Protein AF-A0A353V230-F1 (afdb_monomer)

Sequence (77 aa):
PPRAPARAPELQGIVLRDDGPVAYIVAPGATQARGYRVGDALGGGVIETIGERRVVLRTREGTVELRLDIPKPRPTR

Secondary structure (DSSP, 8-state):
-PPPP-PPPEEEEEE--TT--EEEEE-TT-SSEEEE-TT-EETTEEEEEE-SSEEEEE-SS-EEEEE---PPPP---

Structure (mmCIF, N/CA/C/O backbone):
data_AF-A0A353V230-F1
#
_entry.id   AF-A0A353V230-F1
#
loop_
_atom_site.group_PDB
_atom_site.id
_atom_site.type_symbol
_atom_site.label_atom_id
_atom_site.label_alt_id
_atom_site.label_comp_id
_atom_site.label_asym_id
_atom_site.label_entity_id
_atom_site.label_seq_id
_atom_site.pdbx_PDB_ins_code
_atom_site.Cartn_x
_atom_site.Cartn_y
_atom_site.Cartn_z
_atom_site.occupancy
_atom_site.B_iso_or_equiv
_atom_site.auth_seq_id
_atom_site.auth_comp_id
_atom_site.auth_asym_id
_atom_site.auth_atom_id
_atom_site.pdbx_PDB_model_num
ATOM 1 N N . PRO A 1 1 ? 5.357 5.619 27.140 1.00 39.16 1 PRO A N 1
ATOM 2 C CA . PRO A 1 1 ? 5.789 6.561 26.079 1.00 39.16 1 PRO A CA 1
ATOM 3 C C . PRO A 1 1 ? 4.598 7.080 25.250 1.00 39.16 1 PRO A C 1
ATOM 5 O O . PRO A 1 1 ? 3.719 6.281 24.928 1.00 39.16 1 PRO A O 1
ATOM 8 N N . PRO A 1 2 ? 4.535 8.380 24.907 1.00 43.75 2 PRO A N 1
ATOM 9 C CA . PRO A 1 2 ? 3.537 8.860 23.959 1.00 43.75 2 PRO A CA 1
ATOM 10 C C . PRO A 1 2 ? 3.829 8.209 22.602 1.00 43.75 2 PRO A C 1
ATOM 12 O O . PRO A 1 2 ? 4.921 8.364 22.055 1.00 43.75 2 PRO A O 1
ATOM 15 N N . ARG A 1 3 ? 2.887 7.415 22.076 1.00 48.34 3 ARG A N 1
ATOM 16 C CA . ARG A 1 3 ? 2.955 6.978 20.677 1.00 48.34 3 ARG A CA 1
ATOM 17 C C . ARG A 1 3 ? 2.896 8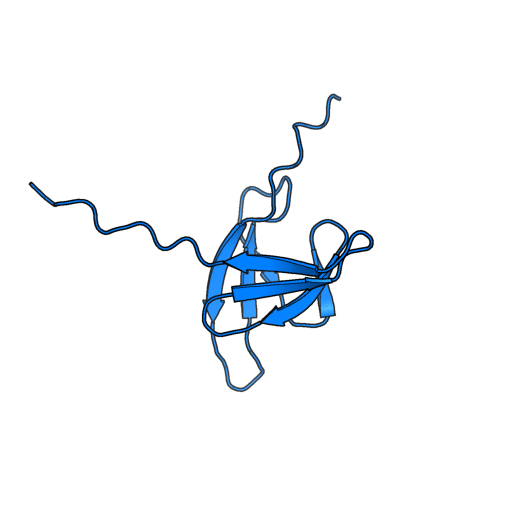.252 19.842 1.00 48.34 3 ARG A C 1
ATOM 19 O O . ARG A 1 3 ? 1.906 8.973 19.925 1.00 48.34 3 ARG A O 1
ATOM 26 N N . ALA A 1 4 ? 3.947 8.539 19.073 1.00 50.97 4 ALA A N 1
ATOM 27 C CA . ALA A 1 4 ? 3.848 9.517 17.996 1.00 50.97 4 ALA A CA 1
ATOM 28 C C . ALA A 1 4 ? 2.570 9.214 17.192 1.00 50.97 4 ALA A C 1
ATOM 30 O O . ALA A 1 4 ? 2.253 8.027 17.029 1.00 50.97 4 ALA A O 1
ATOM 31 N N . PRO A 1 5 ? 1.815 10.234 16.739 1.00 50.78 5 PRO A N 1
ATOM 32 C CA . PRO A 1 5 ? 0.621 9.994 15.941 1.00 50.78 5 PRO A CA 1
ATOM 33 C C . PRO A 1 5 ? 1.020 9.067 14.796 1.00 50.78 5 PRO A C 1
ATOM 35 O O . PRO A 1 5 ? 1.980 9.344 14.074 1.00 50.78 5 PRO A O 1
ATOM 38 N N . ALA A 1 6 ? 0.371 7.904 14.727 1.00 58.69 6 ALA A N 1
ATOM 39 C CA . ALA A 1 6 ? 0.723 6.882 13.760 1.00 58.69 6 ALA A CA 1
ATOM 40 C C . ALA A 1 6 ? 0.554 7.503 12.371 1.00 58.69 6 ALA A C 1
ATOM 42 O O . ALA A 1 6 ? -0.563 7.840 11.980 1.00 58.69 6 ALA A O 1
ATOM 43 N N . ARG A 1 7 ? 1.668 7.737 11.665 1.00 70.25 7 ARG A N 1
ATOM 44 C CA . ARG A 1 7 ? 1.620 8.249 10.293 1.00 70.25 7 ARG A CA 1
ATOM 45 C C . ARG A 1 7 ? 0.755 7.308 9.465 1.00 70.25 7 ARG A C 1
ATOM 47 O O . ARG A 1 7 ? 0.845 6.093 9.639 1.00 70.25 7 ARG A O 1
ATOM 54 N N . ALA A 1 8 ? -0.079 7.867 8.596 1.00 81.38 8 ALA A N 1
ATOM 55 C CA . ALA A 1 8 ? -0.812 7.061 7.633 1.00 81.38 8 ALA A CA 1
ATOM 56 C C . ALA A 1 8 ? 0.187 6.218 6.813 1.00 81.38 8 ALA A C 1
ATOM 58 O O . ALA A 1 8 ? 1.310 6.672 6.587 1.00 81.38 8 ALA A O 1
ATOM 59 N N . PRO A 1 9 ? -0.175 4.992 6.405 1.00 89.06 9 PRO A N 1
ATOM 60 C CA . PRO A 1 9 ? 0.690 4.199 5.545 1.00 89.06 9 PRO A CA 1
ATOM 61 C C . PRO A 1 9 ? 0.926 4.908 4.207 1.00 89.06 9 PRO A C 1
ATOM 63 O O . PRO A 1 9 ? 0.005 5.498 3.644 1.00 89.06 9 PRO A O 1
ATOM 66 N N . GLU A 1 10 ? 2.147 4.812 3.681 1.00 92.00 10 GLU A N 1
ATOM 67 C CA . GLU A 1 10 ? 2.557 5.502 2.452 1.00 92.00 10 GLU A CA 1
ATOM 68 C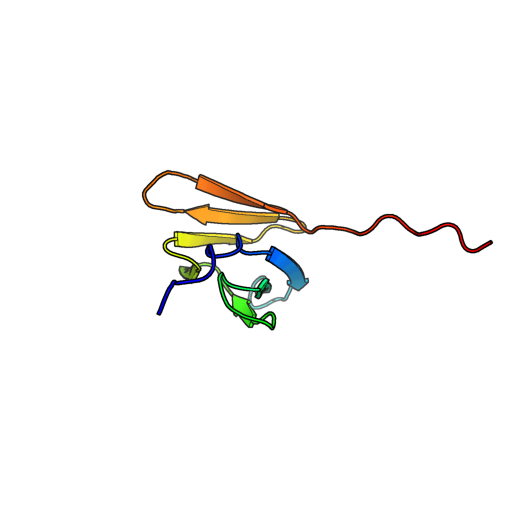 C . GLU A 1 10 ? 3.000 4.500 1.382 1.00 92.00 10 GLU A C 1
ATOM 70 O O . GLU A 1 10 ? 3.928 3.713 1.594 1.00 92.00 10 GLU A O 1
ATOM 75 N N . LEU A 1 11 ? 2.356 4.539 0.215 1.00 93.69 11 LEU A N 1
ATOM 76 C CA . LEU A 1 11 ? 2.679 3.679 -0.920 1.00 93.69 11 LEU A CA 1
ATOM 77 C C . LEU A 1 11 ? 3.846 4.267 -1.723 1.00 93.69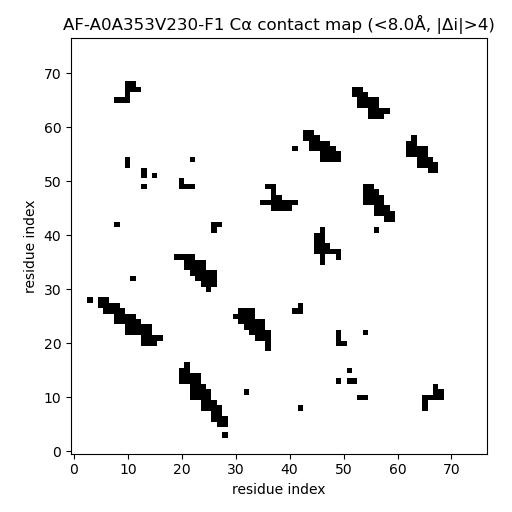 11 LEU A C 1
ATOM 79 O O . LEU A 1 11 ? 3.709 5.310 -2.355 1.00 93.69 11 LEU A O 1
ATOM 83 N N . GLN A 1 12 ? 4.983 3.571 -1.713 1.00 93.50 12 GLN A N 1
ATOM 84 C CA . GLN A 1 12 ? 6.227 4.015 -2.353 1.00 93.50 12 GLN A CA 1
ATOM 85 C C . GLN A 1 12 ? 6.404 3.451 -3.764 1.00 93.50 12 GLN A C 1
ATOM 87 O O . GLN A 1 12 ? 7.076 4.049 -4.598 1.00 93.50 12 GLN A O 1
ATOM 92 N N . GLY A 1 13 ? 5.833 2.279 -4.038 1.00 93.50 13 GLY A N 1
ATOM 93 C CA . GLY A 1 13 ? 6.043 1.589 -5.303 1.00 93.50 13 GLY A CA 1
ATOM 94 C C . GLY A 1 13 ? 5.119 0.394 -5.470 1.00 93.50 13 GLY A C 1
ATOM 95 O O . GLY A 1 13 ? 4.648 -0.182 -4.491 1.00 93.50 13 GLY A O 1
ATOM 96 N N . ILE A 1 14 ? 4.888 0.003 -6.719 1.00 95.00 14 ILE A N 1
ATOM 97 C CA . ILE A 1 14 ? 4.217 -1.246 -7.074 1.00 95.00 14 ILE A CA 1
ATOM 98 C C . ILE A 1 14 ? 5.077 -1.940 -8.119 1.00 95.00 14 ILE A C 1
ATOM 100 O O . ILE A 1 14 ? 5.532 -1.312 -9.073 1.00 95.00 14 ILE A O 1
ATOM 104 N N . VAL A 1 15 ? 5.305 -3.234 -7.927 1.00 94.75 15 VAL A N 1
ATOM 105 C CA . VAL A 1 15 ? 5.999 -4.084 -8.890 1.00 94.75 15 VAL A CA 1
ATOM 106 C C . VAL A 1 15 ? 5.013 -5.131 -9.380 1.00 94.75 15 VAL A C 1
ATOM 108 O O . VAL A 1 15 ? 4.503 -5.925 -8.593 1.00 94.75 15 VAL A O 1
ATOM 111 N N . LEU A 1 16 ? 4.747 -5.119 -10.683 1.00 92.19 16 LEU A N 1
ATOM 112 C CA . LEU A 1 16 ? 3.939 -6.132 -11.354 1.00 92.19 16 LEU A CA 1
ATOM 113 C C . LEU A 1 16 ? 4.853 -7.293 -11.752 1.00 92.19 16 LEU A C 1
ATOM 115 O O . LEU A 1 16 ? 5.925 -7.069 -12.315 1.00 92.19 16 LEU A O 1
ATOM 119 N N . ARG A 1 17 ? 4.458 -8.516 -11.401 1.00 90.44 17 ARG A N 1
ATOM 120 C CA . ARG A 1 17 ? 5.216 -9.747 -11.648 1.00 90.44 17 ARG A CA 1
ATOM 121 C C . ARG A 1 17 ? 4.267 -10.873 -12.027 1.00 90.44 17 ARG A C 1
ATOM 123 O O . ARG A 1 17 ? 3.084 -10.811 -11.692 1.00 90.44 17 ARG A O 1
ATOM 130 N N . ASP A 1 18 ? 4.810 -11.913 -12.648 1.00 90.50 18 ASP A N 1
ATOM 131 C CA . ASP A 1 18 ? 4.046 -13.098 -13.051 1.00 90.50 18 ASP A CA 1
ATOM 132 C C . ASP A 1 18 ? 3.467 -13.860 -11.848 1.00 90.50 18 ASP A C 1
ATOM 134 O O . ASP A 1 18 ? 2.371 -14.406 -11.927 1.00 90.50 18 ASP A O 1
ATOM 138 N N . ASP A 1 19 ? 4.156 -13.843 -10.700 1.00 91.00 19 ASP A N 1
ATOM 139 C CA . ASP A 1 19 ? 3.695 -14.457 -9.446 1.00 91.00 19 ASP A CA 1
ATOM 140 C C . ASP A 1 19 ? 2.711 -13.577 -8.647 1.00 91.00 19 ASP A C 1
ATOM 142 O O . ASP A 1 19 ? 2.355 -13.894 -7.508 1.00 91.00 19 ASP A O 1
ATOM 146 N N . GLY A 1 20 ? 2.271 -12.471 -9.250 1.00 91.00 20 GLY A N 1
ATOM 147 C CA . GLY A 1 20 ? 1.340 -11.508 -8.684 1.00 91.00 20 GLY A CA 1
ATOM 148 C C . GLY A 1 20 ? 1.999 -10.180 -8.290 1.00 91.00 20 GLY A C 1
ATOM 149 O O . GLY A 1 20 ? 3.213 -10.090 -8.088 1.00 91.00 20 GLY A O 1
ATOM 150 N N . PRO A 1 21 ? 1.203 -9.105 -8.183 1.00 95.56 21 PRO A N 1
ATOM 151 C CA . PRO A 1 21 ? 1.716 -7.782 -7.868 1.00 95.56 21 PRO A CA 1
ATOM 152 C C . PRO A 1 21 ? 2.186 -7.678 -6.410 1.00 95.56 21 PRO A C 1
ATOM 154 O O . PRO A 1 21 ? 1.583 -8.243 -5.495 1.00 95.56 21 PRO A O 1
ATOM 157 N N . VAL A 1 22 ? 3.242 -6.893 -6.191 1.00 96.75 22 VAL A N 1
ATOM 158 C CA . VAL A 1 22 ? 3.795 -6.588 -4.865 1.00 96.75 22 VAL A CA 1
ATOM 159 C C . VAL A 1 22 ? 3.806 -5.078 -4.656 1.00 96.75 22 VAL A C 1
ATOM 161 O O . VAL A 1 22 ? 4.368 -4.333 -5.460 1.00 96.75 22 VAL A O 1
ATOM 164 N N . ALA A 1 23 ? 3.211 -4.623 -3.558 1.00 96.38 23 ALA A N 1
ATOM 165 C CA . ALA A 1 23 ? 3.196 -3.222 -3.163 1.00 96.38 23 ALA A CA 1
ATOM 166 C C . ALA A 1 23 ? 4.272 -2.940 -2.111 1.00 96.38 23 ALA A C 1
ATOM 168 O O . ALA A 1 23 ? 4.356 -3.631 -1.101 1.00 96.38 23 ALA A O 1
ATOM 169 N N . TYR A 1 24 ? 5.070 -1.897 -2.315 1.00 95.94 24 TYR A N 1
ATOM 170 C CA . TYR A 1 24 ? 6.066 -1.437 -1.352 1.00 95.94 24 TYR A CA 1
ATOM 171 C C . TYR A 1 24 ? 5.491 -0.288 -0.531 1.00 95.94 24 TYR A C 1
ATOM 173 O O . TYR A 1 24 ? 5.274 0.806 -1.053 1.00 95.94 24 TYR A O 1
ATOM 181 N N . ILE A 1 25 ? 5.227 -0.543 0.752 1.00 94.75 25 ILE A N 1
ATOM 182 C CA . ILE A 1 25 ? 4.509 0.386 1.633 1.00 94.75 25 ILE A CA 1
ATOM 183 C C . ILE A 1 25 ? 5.319 0.648 2.902 1.00 94.75 25 ILE A C 1
ATOM 185 O O . ILE A 1 25 ? 5.823 -0.283 3.538 1.00 94.75 25 ILE A O 1
ATOM 189 N N . VAL A 1 26 ? 5.428 1.918 3.289 1.00 93.25 26 VAL A N 1
ATOM 190 C CA . VAL A 1 26 ? 5.909 2.319 4.616 1.00 93.25 26 VAL A CA 1
ATOM 191 C C . VAL A 1 26 ? 4.730 2.216 5.575 1.00 93.25 26 VAL A C 1
ATOM 193 O O . VAL A 1 26 ? 3.743 2.936 5.441 1.00 93.25 26 VAL A O 1
ATOM 196 N N . ALA A 1 27 ? 4.804 1.279 6.517 1.00 90.56 27 ALA A N 1
ATOM 197 C CA . ALA A 1 27 ? 3.742 1.078 7.496 1.00 90.56 27 ALA A CA 1
ATOM 198 C C . ALA A 1 27 ? 3.706 2.213 8.538 1.00 90.56 27 ALA A C 1
ATOM 200 O O . ALA A 1 27 ? 4.726 2.871 8.762 1.00 90.56 27 ALA A O 1
ATOM 201 N N . PRO A 1 28 ? 2.580 2.404 9.248 1.00 86.31 28 PRO A N 1
ATOM 202 C CA . PRO A 1 28 ? 2.503 3.372 10.335 1.00 86.31 28 PRO A CA 1
ATOM 203 C C . PRO A 1 28 ? 3.579 3.115 11.394 1.00 86.31 28 PRO A C 1
ATOM 205 O O . PRO A 1 28 ? 3.613 2.056 12.020 1.00 86.31 28 PRO A O 1
ATOM 208 N N . GLY A 1 29 ? 4.474 4.084 11.589 1.00 85.62 29 GLY A N 1
ATOM 209 C CA . GLY A 1 29 ? 5.594 3.977 12.531 1.00 85.62 29 GLY A CA 1
ATOM 210 C C . GLY A 1 29 ? 6.831 3.242 11.999 1.00 85.62 29 GLY A C 1
ATOM 211 O O . GLY A 1 29 ? 7.812 3.122 12.730 1.00 85.62 29 GLY A O 1
ATOM 212 N N . ALA A 1 30 ? 6.820 2.782 10.746 1.00 87.69 30 ALA A N 1
ATOM 213 C CA . ALA A 1 30 ? 8.014 2.293 10.068 1.00 87.69 30 ALA A CA 1
ATOM 214 C C . ALA A 1 30 ? 8.780 3.448 9.408 1.00 87.69 30 ALA A C 1
ATOM 216 O O . ALA A 1 30 ? 8.210 4.470 9.036 1.00 87.69 30 ALA A O 1
ATOM 217 N N . THR A 1 31 ? 10.087 3.265 9.238 1.00 87.94 31 THR A N 1
ATOM 218 C CA . THR A 1 31 ? 10.964 4.207 8.521 1.00 87.94 31 THR A CA 1
ATOM 219 C C . THR A 1 31 ? 11.291 3.754 7.102 1.00 87.94 31 THR A C 1
ATOM 221 O O . THR A 1 31 ? 11.850 4.521 6.328 1.00 87.94 31 THR A O 1
ATOM 224 N N . GLN A 1 32 ? 10.975 2.503 6.764 1.00 89.62 32 GLN A N 1
ATOM 225 C CA . GLN A 1 32 ? 11.324 1.878 5.492 1.00 89.62 32 GLN A CA 1
ATOM 226 C C . GLN A 1 32 ? 10.128 1.130 4.914 1.00 89.62 32 GLN A C 1
ATOM 228 O O . GLN A 1 32 ? 9.289 0.604 5.653 1.00 89.62 32 GLN A O 1
ATOM 233 N N . ALA A 1 33 ? 10.079 1.068 3.585 1.00 92.62 33 ALA A N 1
ATOM 234 C CA . ALA A 1 33 ? 9.063 0.315 2.873 1.00 92.62 33 ALA A CA 1
ATOM 235 C C . ALA A 1 33 ? 9.317 -1.193 2.985 1.00 92.62 33 ALA A C 1
ATOM 237 O O . ALA A 1 33 ? 10.460 -1.653 2.973 1.00 92.62 33 ALA A O 1
ATOM 238 N N . ARG A 1 34 ? 8.237 -1.971 3.057 1.00 95.69 34 ARG A N 1
ATOM 239 C CA . ARG A 1 34 ? 8.259 -3.436 2.939 1.00 95.69 34 ARG A CA 1
ATOM 240 C C . ARG A 1 34 ? 7.326 -3.875 1.820 1.00 95.69 34 ARG A C 1
ATOM 242 O O . ARG A 1 34 ? 6.408 -3.136 1.479 1.00 95.69 34 ARG A O 1
ATOM 249 N N . GLY A 1 35 ? 7.587 -5.050 1.254 1.00 95.62 35 GLY A N 1
ATOM 250 C CA . GLY A 1 35 ? 6.718 -5.657 0.250 1.00 95.62 35 GLY A CA 1
ATOM 251 C C . GLY A 1 35 ? 5.488 -6.289 0.898 1.00 95.62 35 GLY A C 1
ATOM 252 O O . GLY A 1 35 ? 5.634 -7.042 1.857 1.00 95.62 35 GLY A O 1
ATOM 253 N N . TYR A 1 36 ? 4.314 -5.989 0.352 1.00 96.38 36 TYR A N 1
ATOM 254 C CA . TYR A 1 36 ? 3.020 -6.542 0.735 1.00 96.38 36 TYR A CA 1
ATOM 255 C C . TYR A 1 36 ? 2.321 -7.131 -0.492 1.00 96.38 36 TYR A C 1
ATOM 257 O O . TYR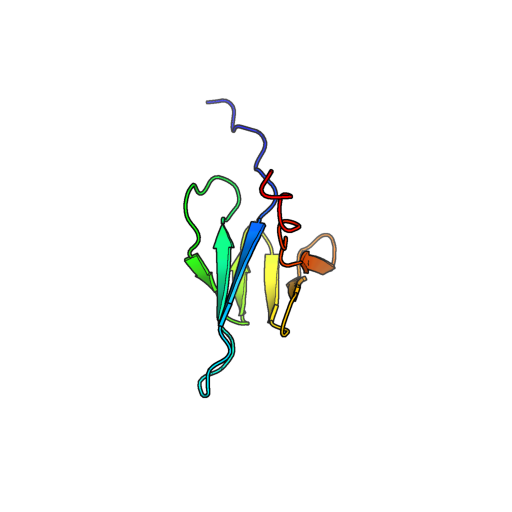 A 1 36 ? 2.414 -6.589 -1.599 1.00 96.38 36 TYR A O 1
ATOM 265 N N . ARG A 1 37 ? 1.600 -8.226 -0.280 1.00 96.69 37 ARG A N 1
ATOM 266 C CA . ARG A 1 37 ? 0.739 -8.912 -1.245 1.00 96.69 37 ARG A CA 1
ATOM 267 C C . ARG A 1 37 ? -0.717 -8.843 -0.790 1.00 96.69 37 ARG A C 1
ATOM 269 O O . ARG A 1 37 ? -1.016 -8.485 0.348 1.00 96.69 37 ARG A O 1
ATOM 276 N N . VAL A 1 38 ? -1.634 -9.191 -1.690 1.00 96.44 38 VAL A N 1
ATOM 277 C CA . VAL A 1 38 ? -3.051 -9.363 -1.341 1.00 96.44 38 VAL A CA 1
ATOM 278 C C . VAL A 1 38 ? -3.173 -10.395 -0.215 1.00 96.44 38 VAL A C 1
ATOM 280 O O . VAL A 1 38 ? -2.590 -11.472 -0.299 1.00 96.44 38 VAL A O 1
ATOM 283 N N . GLY A 1 39 ? -3.914 -10.045 0.835 1.00 96.69 39 GLY A N 1
ATOM 284 C CA . GLY A 1 39 ? -4.063 -10.839 2.054 1.00 96.69 39 GLY A CA 1
ATOM 285 C C . GLY A 1 39 ? -3.132 -10.441 3.204 1.00 96.69 39 GLY A C 1
ATOM 286 O O . GLY A 1 39 ? -3.399 -10.832 4.340 1.00 96.69 39 GLY A O 1
ATOM 287 N N . ASP A 1 40 ? -2.094 -9.632 2.966 1.00 96.50 40 ASP A N 1
ATOM 288 C CA . ASP A 1 40 ? -1.192 -9.202 4.040 1.00 96.50 40 ASP A CA 1
ATOM 289 C C . ASP A 1 40 ? -1.829 -8.143 4.948 1.00 96.50 40 ASP A C 1
ATOM 291 O O . ASP A 1 40 ? -2.587 -7.275 4.507 1.00 96.50 40 ASP A O 1
ATOM 295 N N . ALA A 1 41 ? -1.476 -8.177 6.234 1.00 94.00 41 ALA A N 1
ATOM 296 C CA . ALA A 1 41 ? -1.933 -7.200 7.216 1.00 94.00 41 ALA A CA 1
ATOM 297 C C . ALA A 1 41 ? -1.078 -5.920 7.191 1.00 94.00 41 ALA A C 1
ATOM 299 O O . ALA A 1 41 ? 0.151 -5.971 7.250 1.00 94.00 41 ALA A O 1
ATOM 300 N N . LEU A 1 42 ? -1.734 -4.758 7.191 1.00 91.06 42 LEU A N 1
ATOM 301 C CA . LEU A 1 42 ? -1.094 -3.444 7.210 1.00 91.06 42 LEU A CA 1
ATOM 302 C C . LEU A 1 42 ? -1.921 -2.454 8.037 1.00 91.06 42 LEU A C 1
ATOM 304 O O . LEU A 1 42 ? -3.069 -2.163 7.713 1.00 91.06 42 LEU A O 1
ATOM 308 N N . GLY A 1 43 ? -1.324 -1.901 9.098 1.00 80.88 43 GLY A N 1
ATOM 309 C CA . GLY A 1 43 ? -1.895 -0.762 9.832 1.00 80.88 43 GLY A CA 1
ATOM 310 C C . GLY A 1 43 ? -3.292 -0.989 10.428 1.00 80.88 43 GLY A C 1
ATOM 311 O O . GLY A 1 43 ? -4.016 -0.022 10.620 1.00 80.88 43 GLY A O 1
ATOM 312 N N . GLY A 1 44 ? -3.681 -2.240 10.702 1.00 84.88 44 GLY A N 1
ATOM 313 C CA . GLY A 1 44 ? -5.019 -2.592 11.202 1.00 84.88 44 GLY A CA 1
ATOM 314 C C . GLY A 1 44 ? -6.038 -2.967 10.117 1.00 84.88 44 GLY A C 1
ATOM 315 O O . GLY A 1 44 ? -7.164 -3.329 10.452 1.00 84.88 44 GLY A O 1
ATOM 316 N N . GLY A 1 45 ? -5.644 -2.928 8.843 1.00 91.31 45 GLY A N 1
ATOM 317 C CA . GLY A 1 45 ? -6.392 -3.485 7.718 1.00 91.31 45 GLY A CA 1
ATOM 318 C C . GLY A 1 45 ? -5.651 -4.627 7.028 1.00 91.31 45 GLY A C 1
ATOM 319 O O . GLY A 1 45 ? -4.565 -5.035 7.447 1.00 91.31 45 GLY A O 1
ATOM 320 N N . VAL A 1 46 ? -6.249 -5.126 5.953 1.00 95.81 46 VAL A N 1
ATOM 321 C CA . VAL A 1 46 ? -5.690 -6.172 5.089 1.00 95.81 46 VAL A CA 1
ATOM 322 C C . VAL A 1 46 ? -5.636 -5.651 3.660 1.00 95.81 46 VAL A C 1
ATOM 324 O O . VAL A 1 46 ? -6.569 -4.977 3.220 1.00 95.81 46 VAL A O 1
ATOM 327 N N . ILE A 1 47 ? -4.562 -5.948 2.929 1.00 96.50 47 ILE A N 1
ATOM 328 C CA . ILE A 1 47 ? -4.481 -5.637 1.502 1.00 96.50 47 ILE A CA 1
ATOM 329 C C . ILE A 1 47 ? -5.541 -6.454 0.759 1.00 96.50 47 ILE A C 1
ATOM 331 O O . ILE A 1 47 ? -5.465 -7.678 0.698 1.00 96.50 47 ILE A O 1
ATOM 335 N N . GLU A 1 48 ? -6.519 -5.774 0.174 1.00 97.00 48 GLU A N 1
ATOM 336 C CA . GLU A 1 48 ? -7.598 -6.394 -0.596 1.00 97.00 48 GLU A CA 1
ATOM 337 C C . GLU A 1 48 ? -7.268 -6.426 -2.089 1.00 97.00 48 GLU A C 1
ATOM 339 O O . GLU A 1 48 ? -7.578 -7.389 -2.786 1.00 97.00 48 GLU A O 1
ATOM 344 N N . THR A 1 49 ? -6.624 -5.381 -2.612 1.00 96.69 49 THR A N 1
ATOM 345 C CA . THR A 1 49 ? -6.281 -5.302 -4.038 1.00 96.69 49 THR A CA 1
ATOM 346 C C . THR A 1 49 ? -5.015 -4.486 -4.251 1.00 96.69 49 THR A C 1
ATOM 348 O O . THR A 1 49 ? -4.833 -3.439 -3.633 1.00 96.69 49 THR A O 1
ATOM 351 N N . ILE A 1 50 ? -4.165 -4.932 -5.176 1.00 96.69 50 ILE A N 1
ATOM 352 C CA . ILE A 1 50 ? -3.016 -4.172 -5.676 1.00 96.69 50 ILE A CA 1
ATOM 353 C C . ILE A 1 50 ? -3.249 -3.935 -7.170 1.00 96.69 50 ILE A C 1
ATOM 355 O O . ILE A 1 50 ? -3.229 -4.874 -7.960 1.00 96.69 50 ILE A O 1
ATOM 359 N N . G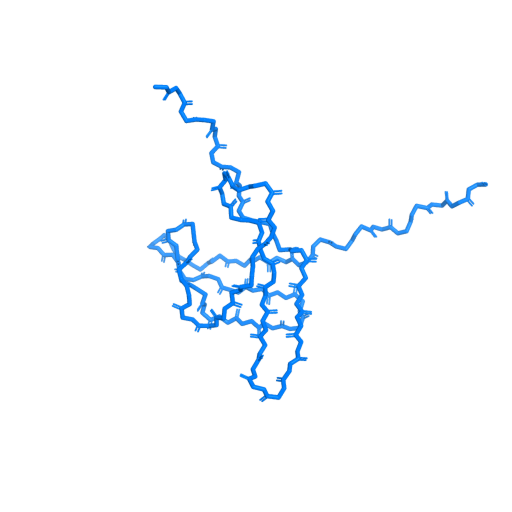LY A 1 51 ? -3.530 -2.686 -7.539 1.00 92.69 51 GLY A N 1
ATOM 360 C CA . GLY A 1 51 ? -3.635 -2.244 -8.930 1.00 92.69 51 GLY A CA 1
ATOM 361 C C . GLY A 1 51 ? -2.328 -1.625 -9.420 1.00 92.69 51 GLY A C 1
ATOM 362 O O . GLY A 1 51 ? -1.336 -1.608 -8.709 1.00 92.69 51 GLY A O 1
ATOM 363 N N . GLU A 1 52 ? -2.317 -1.045 -10.617 1.00 88.50 52 GLU A N 1
ATOM 364 C CA . GLU A 1 52 ? -1.078 -0.520 -11.221 1.00 88.50 52 GLU A CA 1
ATOM 365 C C . GLU A 1 52 ? -0.514 0.726 -10.517 1.00 88.50 52 GLU A C 1
ATOM 367 O O . GLU A 1 52 ? 0.684 0.990 -10.564 1.00 88.50 52 GLU A O 1
ATOM 372 N N . ARG A 1 53 ? -1.378 1.525 -9.878 1.00 90.31 53 ARG A N 1
ATOM 373 C CA . ARG A 1 53 ? -1.005 2.798 -9.222 1.00 90.31 53 ARG A CA 1
ATOM 374 C C . ARG A 1 53 ? -1.613 2.986 -7.837 1.00 90.31 53 ARG A C 1
ATOM 376 O O . ARG A 1 53 ? -1.428 4.031 -7.212 1.00 90.31 53 ARG A O 1
ATOM 383 N N . ARG A 1 54 ? -2.393 2.009 -7.382 1.00 93.69 54 ARG A N 1
ATOM 384 C CA . ARG A 1 54 ? -3.152 2.094 -6.138 1.00 93.69 54 ARG A CA 1
ATOM 385 C C . ARG A 1 54 ? -3.198 0.756 -5.430 1.00 93.69 54 ARG A C 1
ATOM 387 O O . ARG A 1 54 ? -3.178 -0.291 -6.073 1.00 93.69 54 ARG A O 1
ATOM 394 N N . VAL A 1 55 ? -3.342 0.816 -4.119 1.00 95.62 55 VAL A N 1
ATOM 395 C CA . VAL A 1 55 ? -3.560 -0.332 -3.248 1.00 95.62 55 VAL A CA 1
ATOM 396 C C . VAL A 1 55 ? -4.809 -0.070 -2.429 1.00 95.62 55 VAL A C 1
ATOM 398 O O . VAL A 1 55 ? -4.980 1.014 -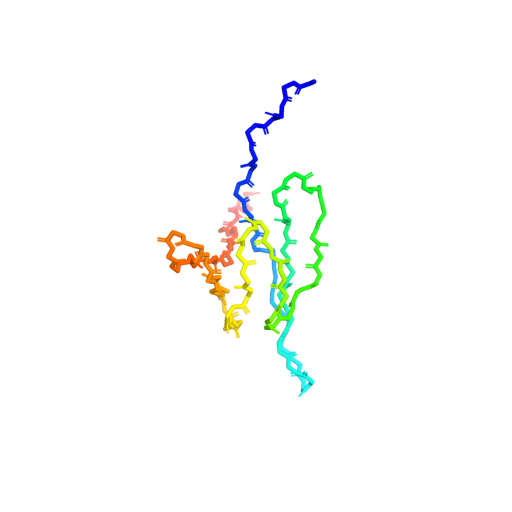1.883 1.00 95.62 55 VAL A O 1
ATOM 401 N N . VAL A 1 56 ? -5.683 -1.060 -2.346 1.00 96.25 56 VAL A N 1
ATOM 402 C CA . VAL A 1 56 ? -6.910 -0.993 -1.561 1.00 96.25 56 VAL A CA 1
ATOM 403 C C . VAL A 1 56 ? -6.716 -1.817 -0.298 1.00 96.25 56 VAL A C 1
ATOM 405 O O . VAL 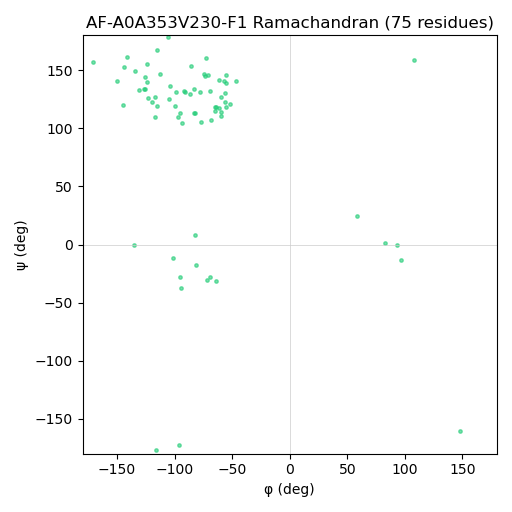A 1 56 ? -6.356 -2.993 -0.370 1.00 96.25 56 VAL A O 1
ATOM 408 N N . LEU A 1 57 ? -6.945 -1.193 0.853 1.00 94.94 57 LEU A N 1
ATOM 409 C CA . LEU A 1 57 ? -7.000 -1.849 2.147 1.00 94.94 57 LEU A CA 1
ATOM 410 C C . LEU A 1 57 ? -8.444 -1.986 2.594 1.00 94.94 57 LEU A C 1
ATOM 412 O O . LEU A 1 57 ? -9.205 -1.019 2.573 1.00 94.94 57 LEU A O 1
ATOM 416 N N . ARG A 1 58 ? -8.772 -3.157 3.122 1.00 95.06 58 ARG A N 1
ATOM 417 C CA . ARG A 1 58 ? -9.988 -3.368 3.893 1.00 95.06 58 ARG A CA 1
ATOM 418 C C . ARG A 1 58 ? -9.672 -3.215 5.374 1.00 95.06 58 ARG A C 1
ATOM 420 O O . ARG A 1 58 ? -8.933 -4.026 5.933 1.00 95.06 58 ARG A O 1
ATOM 427 N N . THR A 1 59 ? -10.210 -2.181 6.009 1.00 90.31 59 THR A N 1
ATOM 428 C CA . THR A 1 59 ? -10.133 -1.976 7.462 1.00 90.31 59 THR A CA 1
ATOM 429 C C . THR A 1 59 ? -11.483 -2.287 8.110 1.00 90.31 59 THR A C 1
ATOM 431 O O . THR A 1 59 ? -12.450 -2.657 7.439 1.00 90.31 59 THR A O 1
ATOM 434 N N . ARG A 1 60 ? -11.555 -2.175 9.441 1.00 87.88 60 ARG A N 1
ATOM 435 C CA . ARG A 1 60 ? -12.822 -2.303 10.175 1.00 87.88 60 ARG A CA 1
ATOM 436 C C . ARG A 1 60 ? -13.741 -1.102 9.967 1.00 87.88 60 ARG A C 1
ATOM 438 O O . ARG A 1 60 ? -14.953 -1.276 10.001 1.00 87.88 60 ARG A O 1
ATOM 445 N N . GLU A 1 61 ? -13.177 0.086 9.755 1.00 86.06 61 GLU A N 1
ATOM 446 C CA . GLU A 1 61 ? -13.941 1.313 9.503 1.00 86.06 61 GLU A CA 1
ATOM 447 C C . GLU A 1 61 ? -14.406 1.440 8.046 1.00 86.06 61 GLU A C 1
ATOM 449 O O . GLU A 1 61 ? -15.315 2.215 7.759 1.00 86.06 61 GLU A O 1
ATOM 454 N N . GLY A 1 62 ? -13.807 0.682 7.125 1.00 88.94 62 GLY A N 1
ATOM 455 C CA . GLY A 1 62 ? -14.195 0.659 5.721 1.00 88.94 62 GLY A CA 1
ATOM 456 C C . GLY A 1 62 ? -13.014 0.411 4.794 1.00 88.94 62 GLY A C 1
ATOM 457 O O . GLY A 1 62 ? -11.972 -0.112 5.186 1.00 88.94 62 GLY A O 1
ATOM 458 N N . THR A 1 63 ? -13.187 0.776 3.531 1.00 91.62 63 THR A N 1
ATOM 459 C CA . THR A 1 63 ? -12.153 0.616 2.511 1.00 91.62 63 THR A CA 1
ATOM 460 C C . THR A 1 63 ? -11.291 1.873 2.429 1.00 91.62 63 THR A C 1
ATOM 462 O O . THR A 1 63 ? -11.811 2.982 2.318 1.00 91.62 63 THR A O 1
ATOM 465 N N . VAL A 1 64 ? -9.969 1.705 2.450 1.00 91.75 64 VAL A N 1
ATOM 466 C CA . VAL A 1 64 ? -8.984 2.788 2.334 1.00 91.75 64 VAL A CA 1
ATOM 467 C C . VAL A 1 64 ? -8.160 2.582 1.068 1.00 91.75 64 VAL A C 1
ATOM 469 O O . VAL A 1 64 ? -7.575 1.522 0.868 1.00 91.75 64 VAL A O 1
ATOM 472 N N . GLU A 1 65 ? -8.087 3.598 0.210 1.00 92.75 65 GLU A N 1
ATOM 473 C CA . GLU A 1 65 ? -7.269 3.563 -1.006 1.00 92.75 65 GLU A CA 1
ATOM 474 C C . GLU A 1 65 ? -5.946 4.309 -0.779 1.00 92.75 65 GLU A C 1
ATOM 476 O O . GLU A 1 65 ? -5.936 5.513 -0.525 1.00 92.75 65 GLU A O 1
ATOM 481 N N . LEU A 1 66 ? -4.823 3.601 -0.906 1.00 91.62 66 LEU A N 1
ATOM 482 C CA . LEU A 1 66 ? -3.488 4.187 -0.990 1.00 91.62 66 LEU A CA 1
ATOM 483 C C . LEU A 1 66 ? -3.123 4.409 -2.450 1.00 91.62 66 LEU A C 1
ATOM 485 O O . LEU A 1 66 ? -3.247 3.509 -3.280 1.00 91.62 66 LEU A O 1
ATOM 489 N N . ARG A 1 67 ? -2.629 5.603 -2.762 1.00 92.25 67 ARG A N 1
ATOM 490 C CA . ARG A 1 67 ? -2.187 5.982 -4.105 1.00 92.25 67 ARG A CA 1
ATOM 491 C C . ARG A 1 67 ? -0.687 6.197 -4.114 1.00 92.25 67 ARG A C 1
ATOM 493 O O . ARG A 1 67 ? -0.133 6.654 -3.119 1.00 92.25 67 ARG A O 1
ATOM 500 N N . LEU A 1 68 ? -0.051 5.865 -5.235 1.00 88.50 68 LEU A N 1
ATOM 501 C CA . LEU A 1 68 ? 1.350 6.207 -5.441 1.00 88.50 68 LEU A CA 1
ATOM 502 C C . LEU A 1 68 ? 1.465 7.733 -5.468 1.00 88.50 68 LEU A C 1
ATOM 504 O O . LEU A 1 68 ? 0.871 8.374 -6.341 1.00 88.50 68 LEU A O 1
ATOM 508 N N . ASP A 1 69 ? 2.216 8.306 -4.532 1.00 80.00 69 ASP A N 1
ATOM 509 C CA . ASP A 1 69 ? 2.590 9.713 -4.627 1.00 80.00 69 ASP A CA 1
ATOM 510 C C . ASP A 1 69 ? 3.722 9.818 -5.651 1.00 80.00 69 ASP A C 1
ATOM 512 O O . ASP A 1 69 ? 4.843 9.364 -5.419 1.00 80.00 69 ASP A O 1
ATOM 516 N N . ILE A 1 70 ? 3.397 10.318 -6.845 1.00 67.19 70 ILE A N 1
ATOM 517 C CA . ILE A 1 70 ? 4.390 10.575 -7.885 1.00 67.19 70 ILE A CA 1
ATOM 518 C C . ILE A 1 70 ? 4.810 12.036 -7.724 1.00 67.19 70 ILE A C 1
ATOM 520 O O . ILE A 1 70 ? 4.044 12.925 -8.124 1.00 67.19 70 ILE A O 1
ATOM 524 N N . PRO A 1 71 ? 6.004 12.318 -7.169 1.00 66.25 71 PRO A N 1
ATOM 525 C CA . PRO A 1 71 ? 6.467 13.687 -7.048 1.00 66.25 71 PRO A CA 1
ATOM 526 C C . PRO A 1 71 ? 6.554 14.303 -8.445 1.00 66.25 71 PRO A C 1
ATOM 528 O O . PRO A 1 71 ? 7.173 13.748 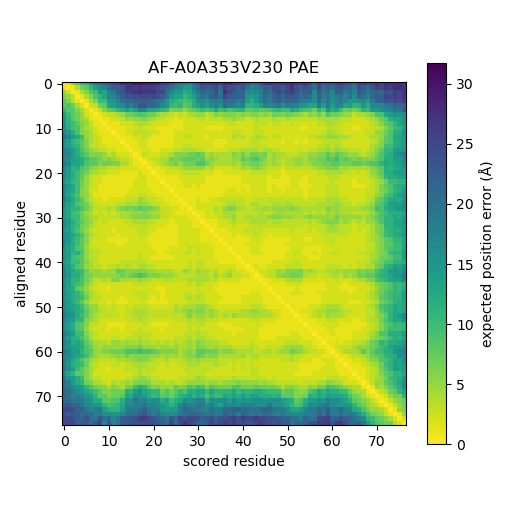-9.356 1.00 66.25 71 PRO A O 1
ATOM 531 N N . LYS A 1 72 ? 5.910 15.461 -8.625 1.00 65.56 72 LYS A N 1
ATOM 532 C CA . LYS A 1 72 ? 5.982 16.208 -9.885 1.00 65.56 72 LYS A CA 1
ATOM 533 C C . LYS A 1 72 ? 7.450 16.523 -10.202 1.00 65.56 72 LYS A C 1
ATOM 535 O O . LYS A 1 72 ? 8.192 16.877 -9.278 1.00 65.56 72 LYS A O 1
ATOM 540 N N . PRO A 1 73 ? 7.878 16.438 -11.476 1.00 62.91 73 PRO A N 1
ATOM 541 C CA . PRO A 1 73 ? 9.234 16.811 -11.848 1.00 62.91 73 PRO A CA 1
ATOM 542 C C . PRO A 1 73 ? 9.489 18.251 -11.402 1.00 62.91 73 PRO A C 1
ATOM 544 O O . PRO A 1 73 ? 8.743 19.169 -11.748 1.00 62.91 73 PRO A O 1
ATOM 547 N N . ARG A 1 74 ? 10.523 18.441 -10.578 1.00 67.12 74 ARG A N 1
ATOM 548 C CA . ARG A 1 74 ? 10.974 19.781 -10.204 1.00 67.12 74 ARG A CA 1
ATOM 549 C C . ARG A 1 74 ? 11.595 20.417 -11.448 1.00 67.12 74 ARG A C 1
ATOM 551 O O . ARG A 1 74 ? 12.407 19.746 -12.085 1.00 67.12 74 ARG A O 1
ATOM 558 N N . PRO A 1 75 ? 11.247 21.667 -11.799 1.00 71.94 75 PRO A N 1
ATOM 559 C CA . PRO A 1 75 ? 11.931 22.357 -12.878 1.00 71.94 75 PRO A CA 1
ATOM 560 C C . PRO A 1 75 ? 13.414 22.458 -12.510 1.00 71.94 75 PRO A C 1
ATOM 562 O O . PRO A 1 75 ? 13.776 23.096 -11.522 1.00 71.94 75 PRO A O 1
ATOM 565 N N . THR A 1 76 ? 14.266 21.775 -13.270 1.00 71.94 76 THR A N 1
ATOM 566 C CA . THR A 1 76 ? 15.707 22.020 -13.267 1.00 71.94 76 THR A CA 1
ATOM 567 C C . THR A 1 76 ? 15.910 23.391 -13.896 1.00 71.94 76 THR A C 1
ATOM 569 O O . THR A 1 76 ? 15.659 23.554 -15.090 1.00 71.94 76 THR A O 1
ATOM 572 N N . ARG A 1 77 ? 16.248 24.380 -13.068 1.00 66.31 77 ARG A N 1
ATOM 573 C CA . ARG A 1 77 ? 16.676 25.703 -13.525 1.00 66.31 77 ARG A CA 1
ATOM 574 C C . ARG A 1 77 ? 18.138 25.658 -13.941 1.00 66.31 77 ARG A C 1
ATOM 576 O O . ARG A 1 77 ? 18.902 24.955 -13.244 1.00 66.31 77 ARG A O 1
#

Mean predicted aligned error: 6.55 Å

Foldseek 3Di:
DPDDPFDPKAWADWDQDPVGIWTFIQAGVRPGTDTDDQQDDGNQWGFPDDDHFWTWTQHPVGIDIHGHDDPDDDPPD

Solvent-accessible surface area (backbone atoms only — not comparable to full-atom values): 4764 Å² total; per-residue (Å²): 130,85,76,70,80,68,46,75,66,44,42,77,48,67,48,83,49,96,93,49,52,36,37,27,33,24,45,50,80,52,93,56,67,44,81,42,42,71,70,36,78,54,88,80,22,29,31,68,41,74,57,92,60,37,37,34,30,44,40,90,94,43,80,46,79,41,53,55,77,74,80,75,85,72,84,84,125

pLDDT: mean 85.84, s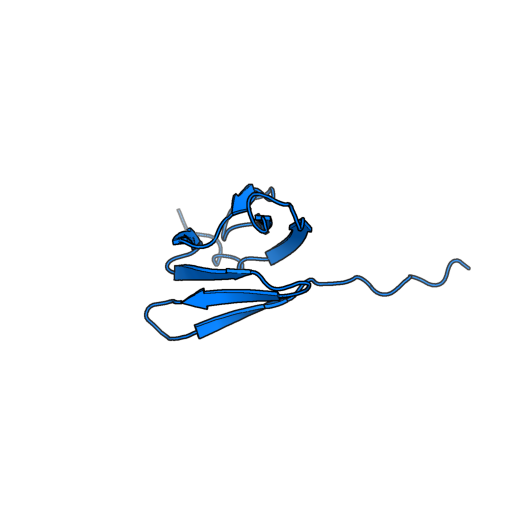td 13.97, range [39.16, 97.0]

Nearest PDB structures (foldseek):
  3oss-assembly1_C  TM=8.369E-01  e=5.985E-03  Escherichia coli ETEC H10407
  2y4y-assembly1_C-2  TM=8.504E-01  e=7.077E-03  Pseudomonas aeruginosa PAO1
  2y4y-assembly1_B-2  TM=8.392E-01  e=9.356E-03  Pseudomonas aeruginosa PAO1
  2y4x-assembly1_A  TM=8.014E-01  e=8.848E-03  Pseudomonas aeruginosa PAO1
  2y4y-assembly1_A-2  TM=6.383E-01  e=2.162E-02  Pseudomonas aeruginosa PAO1

Radius of gyration: 13.83 Å; Cα contacts (8 Å, |Δi|>4): 146; chains: 1; bounding box: 31×40×40 Å